Protein AF-A0A819N7T0-F1 (afdb_monomer)

Radius of gyration: 18.91 Å; Cα contacts (8 Å, |Δi|>4): 190; chains: 1; bounding box: 46×34×61 Å

pLDDT: mean 84.07, std 13.93, range [33.28, 96.88]

Mean predicted aligned error: 7.88 Å

Secondary structure (DSSP, 8-state):
-------SHHHHHTTS-----EEEEEEEEETTTTEEEEEEEES---TTHHHHHHHHTT-PPTT-TTTGGGEEEETTEEEE--TTTS----------HHHHHHTT--SS---PPP-----EEEEEEEETTEEEEEEEE-PPPHHHHHHHHHHHTGGGGS--

Sequence (160 aa):
SYEVFDTSSNALKQGRVYTGTIQHRTLSTNDELKVALIEFKTTTCTWDFVEIYCLRQCAPLLGDNKYWNRVKLVAGVPMYINPIKHKIYPAKQQLNKHVRIALDLYGQQIICPLHLHLTDFNLPKKYRQQRAIVHFHARPFPYFYEIQNRIFLSIKRSVL

Solvent-accessible surface area (backbone atoms only — not comparable to full-atom values): 10318 Å² total; per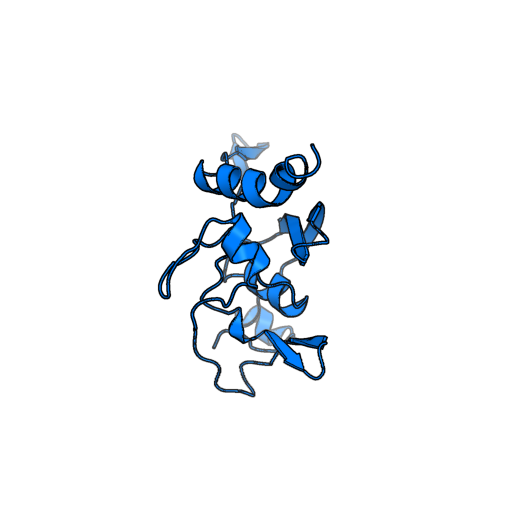-residue (Å²): 136,92,85,61,95,50,89,45,74,63,32,44,76,69,68,65,38,85,89,72,55,76,48,76,45,81,77,46,75,32,82,90,68,71,45,70,45,69,48,77,50,58,78,55,86,60,92,58,44,63,57,54,52,27,33,72,70,48,51,54,55,56,36,34,38,67,57,41,83,37,41,45,71,57,97,86,42,70,38,61,52,64,62,90,85,38,96,73,73,67,49,81,60,85,70,56,72,63,50,28,58,51,68,68,58,76,76,97,76,78,81,56,67,62,73,73,78,80,43,70,52,77,44,83,39,82,54,95,91,39,87,43,74,50,79,46,79,44,82,75,57,72,69,56,55,52,51,47,42,37,64,70,59,52,84,81,74,83,86,128

Foldseek 3Di:
DLDDPDPDPVCVVVVSDDDKDKDKDFPDDDVVQGDTDMDIDMPDPPPVVVQVVCVQVLRGFWLPQAQNVLWDQDVNDTDGHDCVVPVDGGGQDDGDPVLCVLLVPDDDDDRTHGLDDDAKDWDFDQDPNDTDIDIDGDDDDPVNVVSVCSRGVPPPPPDD

Nearest PDB structures (foldseek):
  8xvi-assembly1_R  TM=3.346E-01  e=2.862E+00  Acetivibrio thermocellus ATCC 27405
  7kdc-assembly2_D  TM=2.176E-01  e=6.495E+00  Mus musculus

Structure (mmCIF, N/CA/C/O backbone):
data_AF-A0A819N7T0-F1
#
_entry.id   AF-A0A819N7T0-F1
#
loop_
_atom_site.group_PDB
_atom_site.id
_atom_site.type_symbol
_atom_site.label_atom_id
_atom_site.label_alt_id
_atom_site.label_comp_id
_atom_site.label_asym_id
_atom_site.label_entity_id
_atom_site.label_seq_id
_atom_site.pdbx_PDB_ins_code
_atom_site.Cartn_x
_atom_site.Cartn_y
_atom_site.Cartn_z
_atom_site.occupancy
_atom_site.B_iso_or_equiv
_atom_site.auth_seq_id
_atom_site.auth_comp_id
_atom_site.auth_asym_id
_atom_site.auth_atom_id
_atom_site.pdbx_PDB_model_num
ATOM 1 N N . SER A 1 1 ? 12.513 -4.247 15.095 1.00 37.81 1 SER A N 1
ATOM 2 C CA . SER A 1 1 ? 11.836 -5.221 14.213 1.00 37.81 1 SER A CA 1
ATOM 3 C C . SER A 1 1 ? 10.467 -5.502 14.812 1.00 37.81 1 SER A C 1
ATOM 5 O O . SER A 1 1 ? 10.409 -5.819 15.987 1.00 37.81 1 SER A O 1
ATOM 7 N N . TYR A 1 2 ? 9.377 -5.298 14.064 1.00 45.81 2 TYR A N 1
ATOM 8 C CA . TYR A 1 2 ? 7.998 -5.342 14.598 1.00 45.81 2 TYR A CA 1
ATOM 9 C C . TYR A 1 2 ? 7.219 -6.614 14.231 1.00 45.81 2 TYR A C 1
ATOM 11 O O . TYR A 1 2 ? 6.013 -6.671 14.425 1.00 45.81 2 TYR A O 1
ATOM 19 N N . GLU A 1 3 ? 7.877 -7.645 13.702 1.00 52.75 3 GLU A N 1
ATOM 20 C CA . GLU A 1 3 ? 7.206 -8.910 13.397 1.00 52.75 3 GLU A CA 1
ATOM 21 C C . GLU A 1 3 ? 7.654 -9.969 14.405 1.00 52.75 3 GLU A C 1
ATOM 23 O O . GLU A 1 3 ? 8.776 -10.464 14.347 1.00 52.75 3 GLU A O 1
ATOM 28 N N . VAL A 1 4 ? 6.778 -10.279 15.361 1.00 52.47 4 VAL A N 1
ATOM 29 C CA . VAL A 1 4 ? 6.896 -11.426 16.269 1.00 52.47 4 VAL A CA 1
ATOM 30 C C . VAL A 1 4 ? 5.787 -12.401 15.880 1.00 52.47 4 VAL A C 1
ATOM 32 O O . VAL A 1 4 ? 4.609 -12.068 15.964 1.00 52.47 4 VAL A O 1
ATOM 35 N N . PHE A 1 5 ? 6.159 -13.595 15.416 1.00 58.62 5 PHE A N 1
ATOM 36 C CA . PHE A 1 5 ? 5.226 -14.665 15.041 1.00 58.62 5 PHE A CA 1
ATOM 37 C C . PHE A 1 5 ? 4.940 -15.578 16.240 1.00 58.62 5 PHE A C 1
ATOM 39 O O . PHE A 1 5 ? 5.169 -16.781 16.184 1.00 58.62 5 PHE A O 1
ATOM 46 N N . ASP A 1 6 ? 4.471 -14.996 17.340 1.00 62.47 6 ASP A N 1
ATOM 47 C CA . ASP A 1 6 ? 3.929 -15.756 18.465 1.00 62.47 6 ASP A CA 1
ATOM 48 C C . ASP A 1 6 ? 2.445 -15.414 18.597 1.00 62.47 6 ASP A C 1
ATOM 50 O O . ASP A 1 6 ? 2.074 -14.410 19.193 1.00 62.47 6 ASP A O 1
ATOM 54 N N . THR A 1 7 ? 1.579 -16.227 17.995 1.00 64.25 7 THR A N 1
ATOM 55 C CA . THR A 1 7 ? 0.121 -16.059 18.079 1.00 64.25 7 THR A CA 1
ATOM 56 C C . THR A 1 7 ? -0.465 -16.645 19.366 1.00 64.25 7 THR A C 1
ATOM 58 O O . THR A 1 7 ? -1.676 -16.848 19.444 1.00 64.25 7 THR A O 1
ATOM 61 N N . SER A 1 8 ? 0.358 -16.970 20.371 1.00 75.19 8 SER A N 1
ATOM 62 C CA . SER A 1 8 ? -0.139 -17.495 21.638 1.00 75.19 8 SER A CA 1
ATOM 63 C C . SER A 1 8 ? -1.022 -16.477 22.360 1.00 75.19 8 SER A C 1
ATOM 65 O O . SER A 1 8 ? -0.814 -15.260 22.312 1.00 75.19 8 SER A O 1
ATOM 67 N N . SER A 1 9 ? -1.990 -16.983 23.126 1.00 77.12 9 SER A N 1
ATOM 68 C CA . SER A 1 9 ? -2.826 -16.156 24.004 1.00 77.12 9 SER A CA 1
ATOM 69 C C . SER A 1 9 ? -1.991 -15.316 24.977 1.00 77.12 9 SER A C 1
ATOM 71 O O . SER A 1 9 ? -2.417 -14.237 25.383 1.00 77.12 9 SER A O 1
ATOM 73 N N . ASN A 1 10 ? -0.791 -15.785 25.335 1.00 80.12 10 ASN A N 1
ATOM 74 C CA . ASN A 1 10 ? 0.139 -15.051 26.188 1.00 80.12 10 ASN A CA 1
ATOM 75 C C . ASN A 1 10 ? 0.763 -13.852 25.465 1.00 80.12 10 ASN A C 1
ATOM 77 O O . ASN A 1 10 ? 0.811 -12.770 26.047 1.00 80.12 10 ASN A O 1
ATOM 81 N N . ALA A 1 11 ? 1.172 -13.993 24.204 1.00 77.31 11 ALA A N 1
ATOM 82 C CA . ALA A 1 11 ? 1.705 -12.882 23.417 1.00 77.31 11 ALA A CA 1
ATOM 83 C C . ALA A 1 11 ? 0.655 -11.794 23.136 1.00 77.31 11 ALA A C 1
ATOM 85 O O . ALA A 1 11 ? 0.980 -10.605 23.185 1.00 77.31 11 ALA A O 1
ATOM 86 N N . LEU A 1 12 ? -0.609 -12.186 22.928 1.00 75.25 12 LEU A N 1
ATOM 87 C CA . LEU A 1 12 ? -1.740 -11.255 22.828 1.00 75.25 12 LEU A CA 1
ATOM 88 C C . LEU A 1 12 ? -1.953 -10.486 24.140 1.00 75.25 12 LEU A C 1
ATOM 90 O O . LEU A 1 12 ? -2.010 -9.258 24.136 1.00 75.25 12 LEU A O 1
ATOM 94 N N . LYS A 1 13 ? -2.009 -11.191 25.281 1.00 78.38 13 LYS A N 1
ATOM 95 C CA . LYS A 1 13 ? -2.173 -10.570 26.612 1.00 78.38 13 LYS A CA 1
ATOM 96 C C . LYS A 1 13 ? -1.031 -9.619 26.968 1.00 78.38 13 LYS A C 1
ATOM 98 O O . LYS A 1 13 ? -1.252 -8.624 27.646 1.00 78.38 13 LYS A O 1
ATOM 103 N N . GLN A 1 14 ? 0.180 -9.922 26.510 1.00 83.12 14 GLN A N 1
ATOM 104 C CA . GLN A 1 14 ? 1.373 -9.107 26.738 1.00 83.12 14 GLN A CA 1
ATOM 105 C C . GLN A 1 14 ? 1.520 -7.950 25.733 1.00 83.12 14 GLN A C 1
ATOM 107 O O . GLN A 1 14 ? 2.532 -7.254 25.771 1.00 83.12 14 GLN A O 1
ATOM 112 N N . GLY A 1 15 ? 0.559 -7.750 24.820 1.00 72.31 15 GLY A N 1
ATOM 113 C CA . GLY A 1 15 ? 0.595 -6.672 23.825 1.00 72.31 15 GLY A CA 1
ATOM 114 C C . GLY A 1 15 ? 1.710 -6.817 22.784 1.00 72.31 15 GLY A C 1
ATOM 115 O O . GLY A 1 15 ? 2.084 -5.837 22.142 1.00 72.31 15 GLY A O 1
ATOM 116 N N . ARG A 1 16 ? 2.264 -8.028 22.625 1.00 76.12 16 ARG A N 1
ATOM 117 C CA . ARG A 1 16 ? 3.331 -8.333 21.655 1.00 76.12 16 ARG A CA 1
ATOM 118 C C . ARG A 1 16 ? 2.784 -8.629 20.264 1.00 76.12 16 ARG A C 1
ATOM 120 O O . ARG A 1 16 ? 3.511 -8.485 19.285 1.00 76.12 16 ARG A O 1
ATOM 127 N N . VAL A 1 17 ? 1.518 -9.038 20.185 1.00 72.88 17 VAL A N 1
ATOM 128 C CA . VAL A 1 17 ? 0.803 -9.296 18.935 1.00 72.88 17 VAL A CA 1
ATOM 129 C C . VAL A 1 17 ? -0.520 -8.549 18.943 1.00 72.88 17 VAL A C 1
ATOM 131 O O . VAL A 1 17 ? -1.262 -8.583 19.922 1.00 72.88 17 VAL A O 1
ATOM 134 N N . TYR A 1 18 ? -0.808 -7.891 17.824 1.00 75.88 18 TYR A N 1
ATOM 135 C CA . TYR A 1 18 ? -2.078 -7.230 17.562 1.00 75.88 18 TYR A CA 1
ATOM 136 C C . TYR A 1 18 ? -2.780 -7.958 16.425 1.00 75.88 18 TYR A C 1
ATOM 138 O O . TYR A 1 18 ? -2.169 -8.268 15.401 1.00 75.88 18 TYR A O 1
ATOM 146 N N . THR A 1 19 ? -4.066 -8.232 16.606 1.00 79.00 19 THR A N 1
ATOM 147 C CA . THR A 1 19 ? -4.910 -8.820 15.571 1.00 79.00 19 THR A CA 1
ATOM 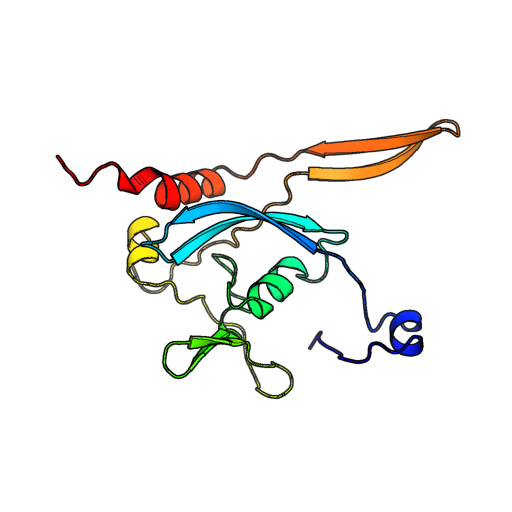148 C C . THR A 1 19 ? -5.706 -7.721 14.883 1.00 79.00 19 THR A C 1
ATOM 150 O O . THR A 1 19 ? -6.245 -6.812 15.512 1.00 79.00 19 THR A O 1
ATOM 153 N N . GLY A 1 20 ? -5.757 -7.797 13.560 1.00 84.44 20 GLY A N 1
ATOM 154 C CA . GLY A 1 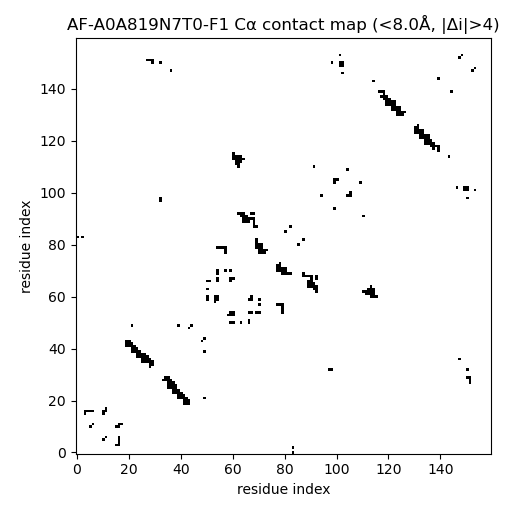20 ? -6.544 -6.910 12.723 1.00 84.44 20 GLY A CA 1
ATOM 155 C C . GLY A 1 20 ? -7.170 -7.715 11.600 1.00 84.44 20 GLY A C 1
ATOM 156 O O . GLY A 1 20 ? -6.620 -8.731 11.174 1.00 84.44 20 GLY A O 1
ATOM 157 N N . THR A 1 21 ? -8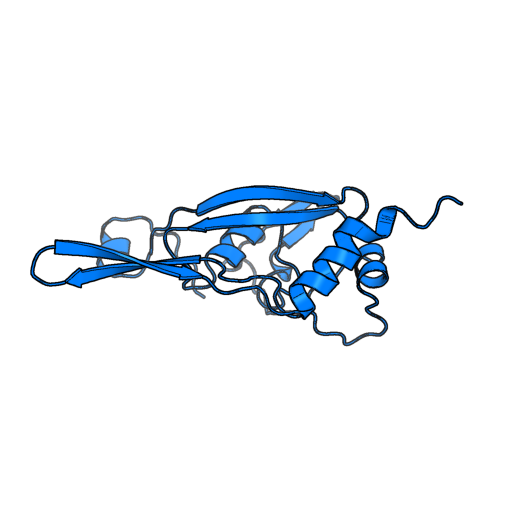.326 -7.268 11.127 1.00 90.75 21 THR A N 1
ATOM 158 C CA . THR A 1 21 ? -8.933 -7.803 9.908 1.00 90.75 21 THR A CA 1
ATOM 159 C C . THR A 1 21 ? -8.838 -6.751 8.824 1.00 90.75 21 THR A C 1
ATOM 161 O O . THR A 1 21 ? -9.007 -5.562 9.096 1.00 90.75 21 THR A O 1
ATOM 164 N N . ILE A 1 22 ? -8.545 -7.196 7.607 1.00 94.62 22 ILE A N 1
ATOM 165 C CA . ILE A 1 22 ? -8.504 -6.352 6.423 1.00 94.62 22 ILE A CA 1
ATOM 166 C C . ILE A 1 22 ? -9.301 -7.029 5.318 1.00 94.62 22 ILE A C 1
ATOM 168 O O . ILE A 1 22 ? -9.101 -8.198 4.995 1.00 94.62 22 ILE A O 1
ATOM 172 N N . GLN A 1 23 ? -10.242 -6.280 4.772 1.00 96.00 23 GLN A N 1
ATOM 173 C CA . GLN A 1 23 ? -10.968 -6.594 3.556 1.00 96.00 23 GLN A CA 1
ATOM 174 C C . GLN A 1 23 ? -10.507 -5.604 2.496 1.00 96.00 23 GLN A C 1
ATOM 176 O O . GLN A 1 23 ? -10.188 -4.456 2.812 1.00 96.00 23 GLN A O 1
ATOM 181 N N . HIS A 1 24 ? -10.460 -6.039 1.245 1.00 96.25 24 HIS A N 1
ATOM 182 C CA . HIS A 1 24 ? -10.080 -5.166 0.149 1.00 96.25 24 HIS A CA 1
ATOM 183 C C . HIS A 1 24 ? -10.967 -5.402 -1.065 1.00 96.25 24 HIS A C 1
ATOM 185 O O . HIS A 1 24 ? -11.477 -6.505 -1.270 1.00 96.25 24 HIS A O 1
ATOM 191 N N . ARG A 1 25 ? -11.150 -4.348 -1.855 1.00 96.88 25 ARG A N 1
ATOM 192 C CA . ARG A 1 25 ? -11.901 -4.363 -3.105 1.00 96.88 25 ARG A CA 1
ATOM 193 C C . ARG A 1 25 ? -11.104 -3.628 -4.169 1.00 96.88 25 ARG A C 1
ATOM 195 O O . ARG A 1 25 ? -10.718 -2.478 -3.974 1.00 96.88 25 ARG A O 1
ATOM 202 N N . THR A 1 26 ? -10.881 -4.279 -5.303 1.00 96.31 26 THR A N 1
ATOM 203 C CA . THR A 1 26 ? -10.274 -3.635 -6.469 1.00 96.31 26 THR A CA 1
ATOM 204 C C . THR A 1 26 ? -11.286 -2.691 -7.108 1.00 96.31 26 THR A C 1
ATOM 206 O O . THR A 1 26 ? -12.357 -3.125 -7.522 1.00 96.31 26 THR A O 1
ATOM 209 N N . LEU A 1 27 ? -10.955 -1.402 -7.167 1.00 94.94 27 LEU A N 1
ATOM 210 C CA . LEU A 1 27 ? -11.776 -0.371 -7.804 1.00 94.94 27 LEU A CA 1
ATOM 211 C C . LEU A 1 27 ? -11.427 -0.203 -9.286 1.00 94.94 27 LEU A C 1
ATOM 213 O O . LEU A 1 27 ? -12.302 0.080 -10.097 1.00 94.94 27 LEU A O 1
ATOM 217 N N . SER A 1 28 ? -10.146 -0.344 -9.630 1.00 94.94 28 SER A N 1
ATOM 218 C CA . SER A 1 28 ? -9.651 -0.242 -11.003 1.00 94.94 28 SER A CA 1
ATOM 219 C C . SER A 1 28 ? -8.326 -0.986 -11.156 1.00 94.94 28 SER A C 1
ATOM 221 O O . SER A 1 28 ? -7.564 -1.100 -10.193 1.00 94.94 28 SER A O 1
ATOM 223 N N . THR A 1 29 ? -8.034 -1.464 -12.362 1.00 94.75 29 THR A N 1
ATOM 224 C CA . THR A 1 29 ? -6.757 -2.086 -12.728 1.00 94.75 29 THR A CA 1
ATOM 225 C C . THR A 1 29 ? -6.187 -1.428 -13.976 1.00 94.75 29 THR A C 1
ATOM 227 O O . THR A 1 29 ? -6.907 -0.915 -14.829 1.00 94.75 29 THR A O 1
ATOM 230 N N . ASN A 1 30 ? -4.863 -1.430 -14.068 1.00 93.69 30 ASN A N 1
ATOM 231 C CA . ASN A 1 30 ? -4.138 -1.141 -15.290 1.00 93.69 30 ASN A CA 1
ATOM 232 C C . ASN A 1 30 ? -3.161 -2.298 -15.522 1.00 93.69 30 ASN A C 1
ATOM 234 O O . ASN A 1 30 ? -2.101 -2.380 -14.892 1.00 93.69 30 ASN A O 1
ATOM 238 N N . ASP A 1 31 ? -3.550 -3.202 -16.419 1.00 91.62 31 ASP A N 1
ATOM 239 C CA . ASP A 1 31 ? -2.810 -4.432 -16.695 1.00 91.62 31 ASP A CA 1
ATOM 240 C C . ASP A 1 31 ? -1.514 -4.192 -17.473 1.00 91.62 31 ASP A C 1
ATOM 242 O O . ASP A 1 31 ? -0.598 -5.013 -17.381 1.00 91.62 31 ASP A O 1
ATOM 246 N N . GLU A 1 32 ? -1.407 -3.078 -18.202 1.00 90.31 32 GLU A N 1
ATOM 247 C CA . GLU A 1 32 ? -0.182 -2.673 -18.901 1.00 90.31 32 GLU A CA 1
ATOM 248 C C . GLU A 1 32 ? 0.891 -2.243 -17.898 1.00 90.31 32 GLU A C 1
ATOM 250 O O . GLU A 1 32 ? 2.041 -2.677 -17.963 1.00 90.31 32 GLU A O 1
ATOM 255 N N . LEU A 1 33 ? 0.498 -1.426 -16.917 1.00 91.31 33 LEU A N 1
ATOM 256 C CA . LEU A 1 33 ? 1.390 -0.922 -15.875 1.00 91.31 33 LEU A CA 1
ATOM 257 C C . LEU A 1 33 ? 1.564 -1.893 -14.699 1.00 91.31 33 LEU A C 1
ATOM 259 O O . LEU A 1 33 ? 2.483 -1.698 -13.901 1.00 91.31 33 LEU A O 1
ATOM 263 N N . LYS A 1 34 ? 0.726 -2.937 -14.612 1.00 91.69 34 LYS A N 1
ATOM 264 C CA . LYS A 1 34 ? 0.646 -3.899 -13.496 1.00 91.69 34 LYS A CA 1
ATOM 265 C C . LYS A 1 34 ? 0.364 -3.217 -12.155 1.00 91.69 34 LYS A C 1
ATOM 267 O O . LYS A 1 34 ? 1.021 -3.490 -11.154 1.00 91.69 34 LYS A O 1
ATOM 272 N N . VAL A 1 35 ? -0.620 -2.322 -12.144 1.00 94.00 35 VAL A N 1
ATOM 273 C CA . VAL A 1 35 ? -1.037 -1.571 -10.949 1.00 94.00 35 VAL A CA 1
ATOM 274 C C . VAL A 1 35 ? -2.549 -1.625 -10.765 1.00 94.00 35 VAL A C 1
ATOM 276 O O . VAL A 1 35 ? -3.301 -1.808 -11.722 1.00 94.00 35 VAL A O 1
ATOM 279 N N . ALA A 1 36 ? -3.001 -1.448 -9.527 1.00 95.62 36 ALA A N 1
ATOM 280 C CA . ALA A 1 36 ? -4.413 -1.464 -9.175 1.00 95.62 36 ALA A CA 1
ATOM 281 C C . ALA A 1 36 ? -4.736 -0.370 -8.155 1.00 95.62 36 ALA A C 1
ATOM 283 O O . ALA A 1 36 ? -3.915 -0.039 -7.298 1.00 95.62 36 ALA A O 1
ATOM 284 N N . LEU A 1 37 ? -5.945 0.178 -8.252 1.00 95.81 37 LEU A N 1
ATOM 285 C CA . LEU A 1 37 ? -6.534 1.044 -7.242 1.00 95.81 37 LEU A CA 1
ATOM 286 C C . LEU A 1 37 ? -7.388 0.176 -6.326 1.00 95.81 37 LEU A C 1
ATOM 288 O O . LEU A 1 37 ? -8.354 -0.441 -6.779 1.00 95.81 37 LEU A O 1
ATOM 292 N N . ILE A 1 38 ? -7.030 0.133 -5.047 1.00 96.69 38 ILE A N 1
ATOM 293 C CA . ILE A 1 38 ? -7.653 -0.747 -4.062 1.00 96.69 38 ILE A CA 1
ATOM 294 C C . ILE A 1 38 ? -8.296 0.088 -2.958 1.00 96.69 38 ILE A C 1
ATOM 296 O O . ILE A 1 38 ? -7.680 0.999 -2.410 1.00 96.69 38 ILE A O 1
ATOM 300 N N . GLU A 1 39 ? -9.526 -0.261 -2.610 1.00 96.75 39 GLU A N 1
ATOM 301 C CA . GLU A 1 39 ? -10.187 0.194 -1.395 1.00 96.75 39 GLU A CA 1
ATOM 302 C C . GLU A 1 39 ? -9.940 -0.823 -0.282 1.00 96.75 39 GLU A C 1
ATOM 304 O O . GLU A 1 39 ? -10.160 -2.021 -0.473 1.00 96.75 39 GLU A O 1
ATOM 309 N N . PHE A 1 40 ? -9.517 -0.347 0.889 1.00 96.75 40 PHE A N 1
ATOM 310 C CA . PHE A 1 40 ? -9.321 -1.179 2.071 1.00 96.75 40 PHE A CA 1
ATOM 311 C C . PHE A 1 40 ? -10.355 -0.848 3.139 1.00 96.75 40 PHE A C 1
ATOM 313 O O . PHE A 1 40 ? -10.593 0.314 3.459 1.00 96.75 40 PHE A O 1
ATOM 320 N N . LYS A 1 41 ? -10.903 -1.890 3.762 1.00 96.06 41 LYS A N 1
ATOM 321 C CA . LYS A 1 41 ? -11.683 -1.796 4.992 1.00 96.06 41 LYS A CA 1
ATOM 322 C C . LYS A 1 41 ? -10.967 -2.591 6.068 1.00 96.06 41 LYS A C 1
ATOM 324 O O . LYS A 1 41 ? -10.835 -3.807 5.966 1.00 96.06 41 LYS A O 1
ATOM 329 N N . THR A 1 42 ? -10.488 -1.900 7.093 1.00 94.12 42 THR A N 1
ATOM 330 C CA . THR A 1 42 ? -9.670 -2.497 8.151 1.00 94.12 42 THR A CA 1
ATOM 331 C C . THR A 1 42 ? -10.204 -2.139 9.531 1.00 94.12 42 THR A C 1
ATOM 333 O O . THR A 1 42 ? -10.796 -1.079 9.724 1.00 94.12 42 THR A O 1
ATOM 336 N N . THR A 1 43 ? -9.989 -3.022 10.506 1.00 90.69 43 THR A N 1
ATOM 337 C CA . THR A 1 43 ? -10.262 -2.730 11.924 1.00 90.69 43 THR A CA 1
ATOM 338 C C . THR A 1 43 ? -9.183 -1.865 12.569 1.00 90.69 43 THR A C 1
ATOM 340 O O . THR A 1 43 ? -9.399 -1.340 13.656 1.00 90.69 43 THR A O 1
ATOM 343 N N . THR A 1 44 ? -8.017 -1.729 11.930 1.00 86.94 44 THR A N 1
ATOM 344 C CA . THR A 1 44 ? -6.915 -0.886 12.405 1.00 86.94 44 THR A CA 1
ATOM 345 C C . THR A 1 44 ? -6.126 -0.276 11.250 1.00 86.94 44 THR A C 1
ATOM 347 O O . THR A 1 44 ? -5.865 -0.931 10.242 1.00 86.94 44 THR A O 1
ATOM 350 N N . CYS A 1 45 ? -5.715 0.976 11.413 1.00 84.25 45 CYS A N 1
ATOM 351 C CA . CYS A 1 45 ? -4.813 1.686 10.506 1.00 84.25 45 CYS A CA 1
ATOM 352 C C . CYS A 1 45 ? -3.464 2.019 11.170 1.00 84.25 45 CYS A C 1
ATOM 354 O O . CYS A 1 45 ? -2.732 2.875 10.686 1.00 84.25 45 CYS A O 1
ATOM 356 N N . THR A 1 46 ? -3.149 1.396 12.309 1.00 86.38 46 THR A N 1
ATOM 357 C CA . THR A 1 46 ? -1.888 1.607 13.034 1.00 86.38 46 THR A CA 1
ATOM 358 C C . THR A 1 46 ? -0.817 0.604 12.604 1.00 86.38 46 THR A C 1
ATOM 360 O O . THR A 1 46 ? -1.120 -0.407 11.973 1.00 86.38 46 THR A O 1
ATOM 363 N N . TRP A 1 47 ? 0.443 0.874 12.965 1.00 86.44 47 TRP A N 1
ATOM 364 C CA . TRP A 1 47 ? 1.579 -0.045 12.772 1.00 86.44 47 TRP A CA 1
ATOM 365 C C . TRP A 1 47 ? 1.845 -0.459 11.318 1.00 86.44 47 TRP A C 1
ATOM 367 O O . TRP A 1 47 ? 2.342 -1.557 11.076 1.00 86.44 47 TRP A O 1
ATOM 377 N N . ASP A 1 48 ? 1.517 0.410 10.359 1.00 92.12 48 ASP A N 1
ATOM 378 C CA . ASP A 1 48 ? 1.671 0.163 8.921 1.00 92.12 48 ASP A CA 1
ATOM 379 C C . ASP A 1 48 ? 0.974 -1.139 8.467 1.00 92.12 48 ASP A C 1
ATOM 381 O O . ASP A 1 48 ? 1.481 -1.912 7.649 1.00 92.12 48 ASP A O 1
ATOM 385 N N . PHE A 1 49 ? -0.179 -1.444 9.076 1.00 91.94 49 PHE A N 1
ATOM 386 C CA . PHE A 1 49 ? -0.885 -2.710 8.881 1.00 91.94 49 PHE A CA 1
ATOM 387 C C . PHE A 1 49 ? -1.275 -2.954 7.416 1.00 91.94 49 PHE A C 1
ATOM 389 O O . PHE A 1 49 ? -1.170 -4.081 6.928 1.00 91.94 49 PHE A O 1
ATOM 396 N N . VAL A 1 50 ? -1.688 -1.902 6.700 1.00 95.00 50 VAL A N 1
ATOM 397 C CA . VAL A 1 50 ? -2.086 -1.993 5.287 1.00 95.00 50 VAL A CA 1
ATOM 398 C C . VAL A 1 50 ? -0.861 -2.214 4.401 1.00 95.00 50 VAL A C 1
ATOM 400 O O . VAL A 1 50 ? -0.887 -3.086 3.534 1.00 95.00 50 VAL A O 1
ATOM 403 N N . GLU A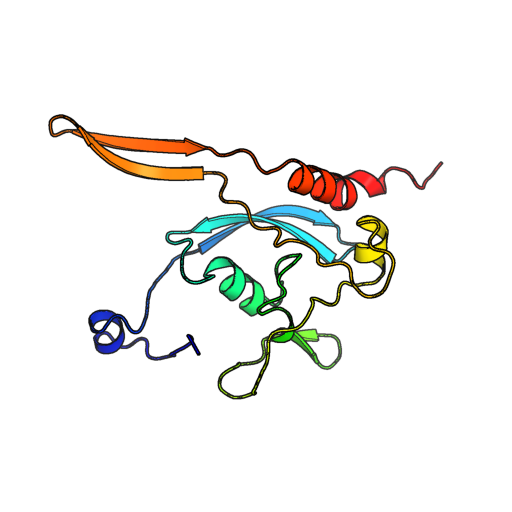 1 51 ? 0.229 -1.493 4.650 1.00 94.75 51 GLU A N 1
ATOM 404 C CA . GLU A 1 51 ? 1.513 -1.646 3.970 1.00 94.75 51 GLU A CA 1
ATOM 405 C C . GLU A 1 51 ? 2.018 -3.087 4.106 1.00 94.75 51 GLU A C 1
ATOM 407 O O . GLU A 1 51 ? 2.301 -3.752 3.108 1.00 94.75 51 GLU A O 1
ATOM 412 N N . ILE A 1 52 ? 2.065 -3.611 5.337 1.00 92.12 52 ILE A N 1
ATOM 413 C CA . ILE A 1 52 ? 2.527 -4.976 5.623 1.00 92.12 52 ILE A CA 1
ATOM 414 C C . ILE A 1 52 ? 1.631 -6.016 4.952 1.00 92.12 52 ILE A C 1
ATOM 416 O O . ILE A 1 52 ? 2.138 -6.988 4.383 1.00 92.12 52 ILE A O 1
ATOM 420 N N . TYR A 1 53 ? 0.312 -5.817 4.985 1.00 93.62 53 TYR A N 1
ATOM 421 C CA . TYR A 1 53 ? -0.624 -6.683 4.278 1.00 93.62 53 TYR A CA 1
ATOM 422 C C . TYR A 1 53 ? -0.325 -6.720 2.773 1.00 93.62 53 TYR A C 1
ATOM 424 O O . TYR A 1 53 ? -0.154 -7.801 2.210 1.00 93.62 53 TYR A O 1
ATOM 432 N N . CYS A 1 54 ? -0.180 -5.556 2.140 1.00 95.44 54 CYS A N 1
ATOM 433 C CA . CYS A 1 54 ? 0.100 -5.428 0.711 1.00 95.44 54 CYS A CA 1
ATOM 434 C C . CYS A 1 54 ? 1.423 -6.102 0.309 1.00 95.44 54 CYS A C 1
ATOM 436 O O . CYS A 1 54 ? 1.488 -6.816 -0.692 1.00 95.44 54 CYS A O 1
ATOM 438 N N . LEU A 1 55 ? 2.471 -5.968 1.127 1.00 93.62 55 LEU A N 1
ATOM 439 C CA . LEU A 1 55 ? 3.752 -6.647 0.894 1.00 93.62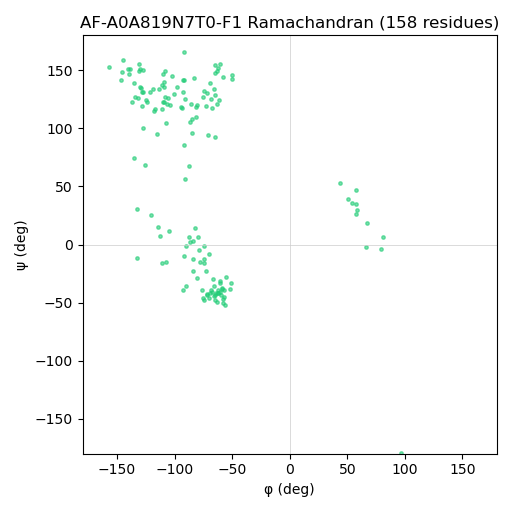 55 LEU A CA 1
ATOM 440 C C . LEU A 1 55 ? 3.640 -8.166 0.930 1.00 93.62 55 LEU A C 1
ATOM 442 O O . LEU A 1 55 ? 4.293 -8.841 0.137 1.00 93.62 55 LEU A O 1
ATOM 446 N N . ARG A 1 56 ? 2.838 -8.715 1.849 1.00 91.31 56 ARG A N 1
ATOM 447 C CA . ARG A 1 56 ? 2.614 -10.166 1.938 1.00 91.31 56 ARG A CA 1
ATOM 448 C C . ARG A 1 56 ? 1.867 -10.699 0.722 1.00 91.31 56 ARG A C 1
ATOM 450 O O . ARG A 1 56 ? 2.120 -11.825 0.315 1.00 91.31 56 ARG A O 1
ATOM 457 N N . GLN A 1 57 ? 1.023 -9.869 0.110 1.00 93.75 57 GLN A N 1
ATOM 458 C CA . GLN A 1 57 ? 0.398 -10.146 -1.187 1.00 93.75 57 GLN A CA 1
ATOM 459 C C . GLN A 1 57 ? 1.331 -9.871 -2.378 1.00 93.75 57 GLN A C 1
ATOM 461 O O . GLN A 1 57 ? 0.900 -9.943 -3.524 1.00 93.75 57 GLN A O 1
ATOM 466 N N . CYS A 1 58 ? 2.606 -9.544 -2.132 1.00 94.38 58 CYS A N 1
ATOM 467 C CA . CYS A 1 58 ? 3.588 -9.188 -3.157 1.00 94.38 58 CYS A CA 1
ATOM 468 C C . CYS A 1 58 ? 3.168 -7.997 -4.041 1.00 94.38 58 CYS A C 1
ATOM 470 O O . CYS A 1 58 ? 3.636 -7.861 -5.170 1.00 94.38 58 CYS A O 1
ATOM 472 N N . ALA A 1 59 ? 2.326 -7.112 -3.505 1.00 94.62 59 ALA A N 1
ATOM 473 C CA . ALA A 1 59 ? 1.776 -5.945 -4.184 1.00 94.62 59 ALA A CA 1
ATOM 474 C C . ALA A 1 59 ? 2.062 -4.676 -3.359 1.00 94.62 59 ALA A C 1
ATOM 476 O O . ALA A 1 59 ? 1.142 -4.117 -2.765 1.00 94.62 59 ALA A O 1
ATOM 477 N N . PRO A 1 60 ? 3.333 -4.237 -3.241 1.00 95.00 60 PRO A N 1
ATOM 478 C CA . PRO A 1 60 ? 3.693 -3.077 -2.426 1.00 95.00 60 PRO A CA 1
ATOM 479 C C . PRO A 1 60 ? 2.953 -1.816 -2.883 1.00 95.00 60 PRO A C 1
ATOM 481 O O . PRO A 1 60 ? 2.769 -1.591 -4.080 1.00 95.00 60 PRO A O 1
ATOM 484 N N . LEU A 1 61 ? 2.583 -0.963 -1.926 1.00 95.75 61 LEU A N 1
ATOM 485 C CA . LEU A 1 61 ? 1.936 0.314 -2.220 1.00 95.75 61 LEU A CA 1
ATOM 486 C C . LEU A 1 61 ? 2.880 1.244 -2.993 1.00 95.75 61 LEU A C 1
ATOM 488 O O . LEU A 1 61 ? 4.101 1.232 -2.805 1.00 95.75 61 LEU A O 1
ATOM 492 N N . LEU A 1 62 ? 2.312 2.078 -3.863 1.00 94.12 62 LEU A N 1
ATOM 493 C CA . LEU A 1 62 ? 3.064 3.102 -4.581 1.00 94.12 62 LEU A CA 1
ATOM 494 C C . LEU A 1 62 ? 3.610 4.140 -3.584 1.00 94.12 62 LEU A C 1
ATOM 496 O O . LEU A 1 62 ? 2.872 4.659 -2.751 1.00 94.12 62 LEU A O 1
ATOM 500 N N . GLY A 1 63 ? 4.906 4.428 -3.658 1.00 92.19 63 GLY A N 1
ATOM 501 C CA . GLY A 1 63 ? 5.620 5.311 -2.736 1.00 92.19 63 GLY A CA 1
ATOM 502 C C . GLY A 1 63 ? 6.047 4.673 -1.410 1.00 92.19 63 GLY A C 1
ATOM 503 O O . GLY A 1 63 ? 6.569 5.377 -0.543 1.00 92.19 63 GLY A O 1
ATOM 504 N N . ASP A 1 64 ? 5.879 3.358 -1.228 1.00 93.38 64 ASP A N 1
ATOM 505 C CA . ASP A 1 64 ? 6.400 2.660 -0.049 1.00 93.38 64 ASP A CA 1
ATOM 506 C C . ASP A 1 64 ? 7.934 2.558 -0.105 1.00 93.38 64 ASP A C 1
ATOM 508 O O . ASP A 1 64 ? 8.511 1.633 -0.668 1.00 93.38 64 ASP A O 1
ATOM 512 N N . ASN A 1 65 ? 8.620 3.513 0.517 1.00 91.19 65 ASN A N 1
ATOM 513 C CA . ASN A 1 65 ? 10.082 3.511 0.636 1.00 91.19 65 ASN A CA 1
ATOM 514 C C . ASN A 1 65 ? 10.584 2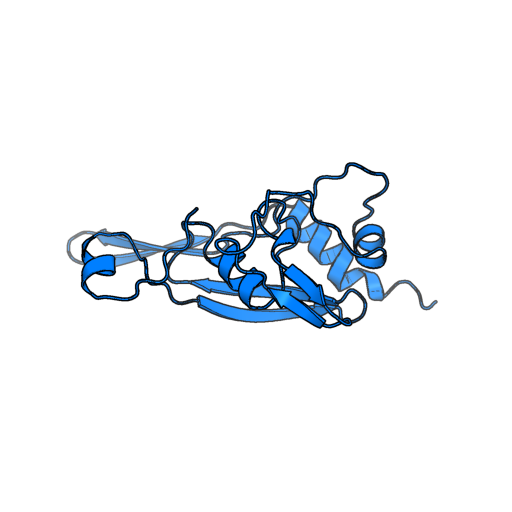.788 1.901 1.00 91.19 65 ASN A C 1
ATOM 516 O O . ASN A 1 65 ? 11.790 2.701 2.143 1.00 91.19 65 ASN A O 1
ATOM 520 N N . LYS A 1 66 ? 9.674 2.287 2.743 1.00 91.00 66 LYS A N 1
ATOM 521 C CA . LYS A 1 66 ? 10.023 1.661 4.022 1.00 91.00 66 LYS A CA 1
ATOM 522 C C . LYS A 1 66 ? 10.187 0.159 3.874 1.00 91.00 66 LYS A C 1
ATOM 524 O O . LYS A 1 66 ? 11.097 -0.415 4.477 1.00 91.00 66 LYS A O 1
ATOM 529 N N . TYR A 1 67 ? 9.332 -0.467 3.072 1.00 92.12 67 TYR A N 1
ATOM 530 C CA . TYR A 1 67 ? 9.220 -1.913 3.060 1.00 92.12 67 TYR A CA 1
ATOM 531 C C . TYR A 1 67 ? 9.210 -2.573 1.682 1.00 92.12 67 TYR A C 1
ATOM 533 O O . TYR A 1 67 ? 9.378 -3.793 1.632 1.00 92.12 67 TYR A O 1
ATOM 541 N N . TRP A 1 68 ? 9.071 -1.829 0.576 1.00 90.56 68 TRP A N 1
ATOM 542 C CA . TRP A 1 68 ? 8.961 -2.420 -0.771 1.00 90.56 68 TRP A CA 1
ATOM 543 C C . TRP A 1 68 ? 10.065 -3.434 -1.095 1.00 90.56 68 TRP A C 1
ATOM 545 O O . TRP A 1 68 ? 9.837 -4.411 -1.802 1.00 90.56 68 TRP A O 1
ATOM 555 N N . ASN A 1 69 ? 11.276 -3.224 -0.573 1.00 90.50 69 ASN A N 1
ATOM 556 C CA . ASN A 1 69 ? 12.432 -4.062 -0.861 1.00 90.50 69 ASN A CA 1
ATOM 557 C C . ASN A 1 69 ? 12.390 -5.427 -0.159 1.00 90.50 69 ASN A C 1
ATOM 559 O O . ASN A 1 69 ? 13.295 -6.239 -0.360 1.00 90.50 69 ASN A O 1
ATOM 563 N N . ARG A 1 70 ? 11.346 -5.677 0.635 1.00 92.69 70 ARG A N 1
ATOM 564 C CA . ARG A 1 70 ? 10.959 -7.000 1.128 1.00 92.69 70 ARG A CA 1
ATOM 565 C C . ARG A 1 70 ? 10.220 -7.816 0.077 1.00 92.69 70 ARG A C 1
ATOM 567 O O . ARG A 1 70 ? 9.947 -8.976 0.336 1.00 92.69 70 ARG A O 1
ATOM 574 N N . VAL A 1 71 ? 9.919 -7.258 -1.093 1.00 92.56 71 VAL A N 1
ATOM 575 C CA . VAL A 1 71 ? 9.447 -8.012 -2.255 1.00 92.56 71 VAL A CA 1
ATOM 576 C C . VAL A 1 71 ? 10.569 -8.050 -3.291 1.00 92.56 71 VAL A C 1
ATOM 578 O O . VAL A 1 71 ? 11.136 -7.015 -3.648 1.00 92.56 71 VAL A O 1
ATOM 581 N N . LYS A 1 72 ? 10.926 -9.248 -3.759 1.00 89.88 72 LYS A N 1
ATOM 582 C CA . LYS A 1 72 ? 11.941 -9.459 -4.801 1.00 89.88 72 LYS A CA 1
ATOM 583 C C . LYS A 1 72 ? 11.414 -10.391 -5.876 1.00 89.88 72 LYS A C 1
ATOM 585 O O . LYS A 1 72 ? 10.628 -11.283 -5.588 1.00 89.88 72 LYS A O 1
ATOM 590 N N . LEU A 1 73 ? 11.885 -10.200 -7.103 1.00 90.56 73 LEU A N 1
ATOM 591 C CA . LEU A 1 73 ? 11.641 -11.145 -8.184 1.00 90.56 73 LEU A CA 1
ATOM 592 C C . LEU A 1 73 ? 12.629 -12.308 -8.061 1.00 90.56 73 LEU A C 1
ATOM 594 O O . LEU A 1 73 ? 13.840 -12.100 -8.122 1.00 90.56 73 LEU A O 1
ATOM 598 N N . VAL A 1 74 ? 12.107 -13.521 -7.905 1.00 90.44 74 VAL A N 1
ATOM 599 C CA . VAL A 1 74 ? 12.867 -14.773 -7.934 1.00 90.44 74 VAL A CA 1
ATOM 600 C C . VAL A 1 74 ? 12.340 -15.574 -9.116 1.00 90.44 74 VAL A C 1
ATOM 602 O O . VAL A 1 74 ? 11.156 -15.889 -9.164 1.00 90.44 74 VAL A O 1
ATOM 605 N N . ALA A 1 75 ? 13.193 -15.832 -10.112 1.00 92.12 75 ALA A N 1
ATOM 606 C CA . ALA A 1 75 ? 12.791 -16.476 -11.370 1.00 92.12 75 ALA A CA 1
ATOM 607 C C . ALA A 1 75 ? 11.559 -15.817 -12.040 1.00 92.12 75 ALA A C 1
ATOM 609 O O . ALA A 1 75 ? 10.675 -16.491 -12.555 1.00 92.12 75 ALA A O 1
ATOM 610 N N . GLY A 1 76 ? 11.480 -14.481 -11.997 1.00 89.06 76 GLY A N 1
ATOM 611 C CA . GLY A 1 76 ? 10.368 -13.713 -12.574 1.00 89.06 76 GLY A CA 1
ATOM 612 C C . GLY A 1 76 ? 9.093 -13.664 -11.724 1.00 89.06 76 GLY A C 1
ATOM 613 O O . GLY A 1 76 ? 8.174 -12.929 -12.072 1.00 89.06 76 GLY A O 1
ATOM 614 N N . VAL A 1 77 ? 9.042 -14.371 -10.592 1.00 90.31 77 VAL A N 1
ATOM 615 C CA . VAL A 1 77 ? 7.890 -14.384 -9.681 1.00 90.31 77 VAL A CA 1
ATOM 616 C C . VAL A 1 77 ? 8.164 -13.463 -8.489 1.00 90.31 77 VAL A C 1
ATOM 618 O O . VAL A 1 77 ? 9.230 -13.570 -7.873 1.00 90.31 77 VAL A O 1
ATOM 621 N N . PRO A 1 78 ? 7.252 -12.541 -8.135 1.00 92.12 78 PRO A N 1
ATOM 622 C CA . PRO A 1 78 ? 7.434 -11.703 -6.961 1.00 92.12 78 PRO A CA 1
ATOM 623 C C . PRO A 1 78 ? 7.252 -12.535 -5.685 1.00 92.12 78 PRO A C 1
ATOM 625 O O . PRO A 1 78 ? 6.276 -13.263 -5.530 1.00 92.12 78 PRO A O 1
ATOM 628 N N . MET A 1 79 ? 8.212 -12.425 -4.771 1.00 93.12 79 MET A N 1
ATOM 629 C CA . MET A 1 79 ? 8.241 -13.145 -3.503 1.00 93.12 79 MET A CA 1
ATOM 630 C C . MET A 1 79 ? 8.498 -12.193 -2.341 1.00 93.12 79 MET A C 1
ATOM 632 O O . MET A 1 79 ? 9.406 -11.358 -2.390 1.00 93.12 79 MET A O 1
ATOM 636 N N . TYR A 1 80 ? 7.733 -12.371 -1.267 1.00 92.12 80 TYR A N 1
ATOM 637 C CA . TYR A 1 80 ? 7.976 -11.724 0.016 1.00 92.12 80 TYR A CA 1
ATOM 638 C C . TYR A 1 80 ? 9.165 -12.378 0.739 1.00 92.12 80 TYR A C 1
ATOM 640 O O . TYR A 1 80 ? 9.232 -13.598 0.893 1.00 92.12 80 TYR A O 1
ATOM 648 N N . ILE A 1 81 ? 10.087 -11.554 1.229 1.00 89.56 81 ILE A N 1
ATOM 649 C CA . ILE A 1 81 ? 11.265 -11.956 1.993 1.00 89.56 81 ILE A CA 1
ATOM 650 C C . ILE A 1 81 ? 11.051 -11.616 3.462 1.00 89.56 81 ILE A C 1
ATOM 652 O O . ILE A 1 81 ? 10.813 -10.465 3.832 1.00 89.56 81 ILE A O 1
ATOM 656 N N . ASN A 1 82 ? 11.215 -12.628 4.314 1.00 83.00 82 ASN A N 1
ATOM 657 C CA . ASN A 1 82 ? 11.104 -12.466 5.754 1.00 83.00 82 ASN A CA 1
ATOM 658 C C . ASN A 1 82 ? 12.259 -11.588 6.299 1.00 83.00 82 ASN A C 1
ATOM 660 O O . ASN A 1 82 ? 13.424 -12.002 6.233 1.00 83.00 82 ASN A O 1
ATOM 664 N N . PRO A 1 83 ? 11.961 -10.418 6.893 1.00 78.69 83 PRO A N 1
ATOM 665 C CA . PRO A 1 83 ? 12.973 -9.469 7.358 1.00 78.69 83 PRO A CA 1
ATOM 666 C C . PRO A 1 83 ? 13.697 -9.907 8.641 1.00 78.69 83 PRO A C 1
ATOM 668 O O . PRO A 1 83 ? 14.694 -9.300 9.017 1.00 78.69 83 PRO A O 1
ATOM 671 N N . ILE A 1 84 ? 13.208 -10.931 9.347 1.00 77.06 84 ILE A N 1
ATOM 672 C CA . ILE A 1 84 ? 13.887 -11.494 10.526 1.00 77.06 84 ILE A CA 1
ATOM 673 C C . ILE A 1 84 ? 15.069 -12.351 10.074 1.00 77.06 84 ILE A C 1
ATOM 675 O O . ILE A 1 84 ? 16.137 -12.320 10.679 1.00 77.06 84 ILE A O 1
ATOM 679 N N . LYS A 1 85 ? 14.878 -13.104 8.986 1.00 76.81 85 LYS A N 1
ATOM 680 C CA . LYS A 1 85 ? 15.897 -14.004 8.432 1.00 76.81 85 LYS A CA 1
ATOM 681 C C . LYS A 1 85 ? 16.925 -13.262 7.581 1.00 76.81 85 LYS A C 1
ATOM 683 O O . LYS A 1 85 ? 18.075 -13.682 7.502 1.00 76.81 85 LYS A O 1
ATOM 688 N N . HIS A 1 86 ? 16.520 -12.155 6.966 1.00 75.75 86 HIS A N 1
ATOM 689 C CA . HIS A 1 86 ? 17.358 -11.376 6.066 1.00 75.75 86 HIS A CA 1
ATOM 690 C C . HIS A 1 86 ? 17.433 -9.932 6.565 1.00 75.75 86 HIS A C 1
ATOM 692 O O . HIS A 1 86 ? 16.405 -9.276 6.706 1.00 75.75 86 HIS A O 1
ATOM 698 N N . LYS A 1 87 ? 18.644 -9.420 6.829 1.00 79.25 87 LYS A N 1
ATOM 699 C CA . LYS A 1 87 ? 18.858 -8.009 7.198 1.00 79.25 87 LYS A CA 1
ATOM 700 C C . LYS A 1 87 ? 18.476 -7.109 6.016 1.00 79.25 87 LYS A C 1
ATOM 702 O O . LYS A 1 87 ? 19.289 -6.861 5.131 1.00 79.25 87 LYS A O 1
ATOM 707 N N . ILE A 1 88 ? 17.226 -6.653 5.995 1.00 81.31 88 ILE A N 1
ATOM 708 C CA . ILE A 1 88 ? 16.668 -5.791 4.948 1.00 81.31 88 ILE A CA 1
ATOM 709 C C . ILE A 1 88 ? 16.517 -4.372 5.503 1.00 81.31 88 ILE A C 1
ATOM 711 O O . ILE A 1 88 ? 15.798 -4.151 6.478 1.00 81.31 88 ILE A O 1
ATOM 715 N N . TYR A 1 89 ? 17.181 -3.410 4.864 1.00 84.06 89 TYR A N 1
ATOM 716 C CA . TYR A 1 89 ? 17.173 -1.992 5.240 1.00 84.06 89 TYR A CA 1
ATOM 717 C C . TYR A 1 89 ? 16.248 -1.190 4.326 1.00 84.06 89 TYR A C 1
ATOM 719 O O . TYR A 1 89 ? 16.217 -1.511 3.147 1.00 84.06 89 TYR A O 1
ATOM 727 N N . PRO A 1 90 ? 15.540 -0.148 4.792 1.00 85.56 90 PRO A N 1
ATOM 728 C CA . PRO A 1 90 ? 14.718 0.697 3.924 1.00 85.56 90 PRO A CA 1
ATOM 729 C C . PRO A 1 90 ? 15.476 1.191 2.683 1.00 85.56 90 PRO A C 1
ATOM 731 O O . PRO A 1 90 ? 16.665 1.500 2.749 1.00 85.56 90 PRO A O 1
ATOM 734 N N . ALA A 1 91 ? 14.785 1.264 1.549 1.00 86.88 91 ALA A N 1
ATOM 735 C CA . ALA A 1 91 ? 15.360 1.685 0.275 1.00 86.88 91 ALA A CA 1
ATOM 736 C C . ALA A 1 91 ? 14.321 2.467 -0.530 1.00 86.88 91 ALA A C 1
ATOM 738 O O . ALA A 1 91 ? 13.125 2.283 -0.336 1.00 86.88 91 ALA A O 1
ATOM 739 N N . LYS A 1 92 ? 14.749 3.291 -1.489 1.00 87.25 92 LYS A N 1
ATOM 740 C CA . LYS A 1 92 ? 13.811 3.960 -2.407 1.00 87.25 92 LYS A CA 1
ATOM 741 C C . LYS A 1 92 ? 13.108 2.938 -3.296 1.00 87.25 92 LYS A C 1
ATOM 743 O O . LYS A 1 92 ? 13.788 2.071 -3.845 1.00 87.25 92 LYS A O 1
ATOM 748 N N . GLN A 1 93 ? 11.790 3.049 -3.447 1.00 89.56 93 GLN A N 1
ATOM 749 C CA . GLN A 1 93 ? 11.010 2.137 -4.279 1.00 89.56 93 GLN A CA 1
ATOM 750 C C . GLN A 1 93 ? 11.464 2.195 -5.737 1.00 89.56 93 GLN A C 1
ATOM 752 O O . GLN A 1 93 ? 11.477 3.259 -6.357 1.00 89.56 93 GLN A O 1
ATOM 757 N N . GLN A 1 94 ? 11.823 1.040 -6.298 1.00 87.75 94 GLN A N 1
ATOM 758 C CA . GLN A 1 94 ? 12.129 0.931 -7.720 1.00 87.75 94 GLN A CA 1
ATOM 759 C C . GLN A 1 94 ? 10.842 0.688 -8.504 1.00 87.75 94 GLN A C 1
ATOM 761 O O . GLN A 1 94 ? 10.285 -0.407 -8.493 1.00 87.75 94 GLN A O 1
ATOM 766 N N . LEU A 1 95 ? 10.377 1.731 -9.184 1.00 87.25 95 LEU A N 1
ATOM 767 C CA . LEU A 1 95 ? 9.224 1.660 -10.075 1.00 87.25 95 LEU A CA 1
ATOM 768 C C . LEU A 1 95 ? 9.645 1.141 -11.451 1.00 87.25 95 LEU A C 1
ATOM 770 O O . LEU A 1 95 ? 10.719 1.490 -11.954 1.00 87.25 95 LEU A O 1
ATOM 774 N N . ASN A 1 96 ? 8.781 0.340 -12.079 1.00 85.75 96 ASN A N 1
ATOM 775 C CA . ASN A 1 96 ? 9.010 -0.089 -13.455 1.00 85.75 96 ASN A CA 1
ATOM 776 C C . ASN A 1 96 ? 9.059 1.139 -14.394 1.00 85.75 96 ASN A C 1
ATOM 778 O O . ASN A 1 96 ? 8.521 2.210 -14.094 1.00 85.75 96 ASN A O 1
ATOM 782 N N . LYS A 1 97 ? 9.734 1.001 -15.541 1.00 87.38 97 LYS A N 1
ATOM 783 C CA . LYS A 1 97 ? 9.942 2.117 -16.480 1.00 87.38 97 LYS A CA 1
ATOM 784 C C . LYS A 1 97 ? 8.619 2.740 -16.946 1.00 87.38 97 LYS A C 1
ATOM 786 O O . LYS A 1 97 ? 8.535 3.957 -17.052 1.00 87.38 97 LYS A O 1
ATOM 791 N N . HIS A 1 98 ? 7.598 1.923 -17.193 1.00 88.88 98 HIS A N 1
ATOM 792 C CA . HIS A 1 98 ? 6.312 2.381 -17.719 1.00 88.88 98 HIS A CA 1
ATOM 793 C C . HIS A 1 98 ? 5.527 3.216 -16.699 1.00 88.88 98 HIS A C 1
ATOM 795 O O . HIS A 1 98 ? 5.022 4.279 -17.042 1.00 88.88 98 HIS A O 1
ATOM 801 N N . VAL A 1 99 ? 5.507 2.803 -15.431 1.00 89.75 99 VAL A N 1
ATOM 802 C CA . VAL A 1 99 ? 4.913 3.552 -14.316 1.00 89.75 99 VAL A CA 1
ATOM 803 C C . VAL A 1 99 ? 5.662 4.861 -14.116 1.00 89.75 99 VAL A C 1
ATOM 805 O O . VAL A 1 99 ? 5.033 5.897 -13.952 1.00 89.75 99 VAL A O 1
ATOM 808 N N . ARG A 1 100 ? 6.999 4.862 -14.197 1.00 88.50 100 ARG A N 1
ATOM 809 C CA . ARG A 1 100 ? 7.776 6.110 -14.116 1.00 88.50 100 ARG A CA 1
ATOM 810 C C . ARG A 1 100 ? 7.405 7.098 -15.216 1.00 88.50 100 ARG A C 1
ATOM 812 O O . ARG A 1 100 ? 7.267 8.274 -14.917 1.00 88.50 100 ARG A O 1
ATOM 819 N N . ILE A 1 101 ? 7.239 6.624 -16.451 1.00 88.19 101 ILE A N 1
ATOM 820 C CA . ILE A 1 101 ? 6.818 7.459 -17.584 1.00 88.19 101 ILE A CA 1
ATOM 821 C C . ILE A 1 101 ? 5.396 7.982 -17.360 1.00 88.19 101 ILE A C 1
ATOM 823 O O . ILE A 1 101 ? 5.170 9.179 -17.476 1.00 88.19 101 ILE A O 1
ATOM 827 N N . ALA A 1 102 ? 4.454 7.115 -16.974 1.00 88.06 102 ALA A N 1
ATOM 828 C CA . ALA A 1 102 ? 3.071 7.515 -16.711 1.00 88.06 102 ALA A CA 1
ATOM 829 C C . ALA A 1 102 ? 2.977 8.583 -15.608 1.00 88.06 102 ALA A C 1
ATOM 831 O O . ALA A 1 102 ? 2.183 9.517 -15.694 1.00 88.06 102 ALA A O 1
ATOM 832 N N . LEU A 1 103 ? 3.823 8.467 -14.586 1.00 87.44 103 LEU A N 1
ATOM 833 C CA . LEU A 1 103 ? 3.904 9.403 -13.470 1.00 87.44 103 LEU A CA 1
ATOM 834 C C . LEU A 1 103 ? 4.821 10.605 -13.731 1.00 87.44 103 LEU A C 1
ATOM 836 O O . LEU A 1 103 ? 4.970 11.432 -12.837 1.00 87.44 103 LEU A O 1
ATOM 840 N N . ASP A 1 104 ? 5.417 10.711 -14.924 1.00 85.44 104 ASP A N 1
ATOM 841 C CA . ASP A 1 104 ? 6.314 11.809 -15.312 1.00 85.44 104 ASP A CA 1
ATOM 842 C C . ASP A 1 104 ? 7.529 11.953 -14.374 1.00 85.44 104 ASP A C 1
ATOM 844 O O . ASP A 1 104 ? 8.023 13.038 -14.071 1.00 85.44 104 ASP A O 1
ATOM 848 N N . LEU A 1 105 ? 8.017 10.811 -13.878 1.00 83.06 105 LEU A N 1
ATOM 849 C CA . LEU A 1 105 ? 9.116 10.731 -12.924 1.00 83.06 105 LEU A CA 1
ATOM 850 C C . LEU A 1 105 ? 10.464 10.585 -13.653 1.00 83.06 105 LEU A C 1
ATOM 852 O O . LEU A 1 105 ? 10.993 9.472 -13.813 1.00 83.06 105 LEU A O 1
ATOM 856 N N . TYR A 1 106 ? 11.056 11.718 -14.047 1.00 74.81 106 TYR A N 1
ATOM 857 C CA . TYR A 1 106 ? 12.385 11.783 -14.671 1.00 74.81 106 TYR A CA 1
ATOM 858 C C . TYR A 1 106 ? 13.535 12.003 -13.674 1.00 74.81 106 TYR A C 1
ATOM 860 O O . TYR A 1 106 ? 13.449 12.776 -12.728 1.00 74.81 106 TYR A O 1
ATOM 868 N N . GLY A 1 107 ? 14.670 11.341 -13.908 1.00 67.19 107 GLY A N 1
ATOM 869 C CA . GLY A 1 107 ? 15.873 11.479 -13.075 1.00 67.19 107 GLY A CA 1
ATOM 870 C C . GLY A 1 107 ? 16.040 10.395 -12.002 1.00 67.19 107 GLY A C 1
ATOM 871 O O . GLY A 1 107 ? 15.272 9.434 -11.926 1.00 67.19 107 GLY A O 1
ATOM 872 N N . GLN A 1 108 ? 17.116 10.504 -11.213 1.00 57.50 108 GLN A N 1
ATOM 873 C CA . GLN A 1 108 ? 17.565 9.454 -10.282 1.00 57.50 108 GLN A CA 1
ATOM 874 C C . GLN A 1 108 ? 17.000 9.581 -8.852 1.00 57.50 108 GLN A C 1
ATOM 876 O O . GLN A 1 108 ? 17.176 8.667 -8.046 1.00 57.50 108 GLN A O 1
ATOM 881 N N . GLN A 1 109 ? 16.336 10.690 -8.502 1.00 56.59 109 GLN A N 1
ATOM 882 C CA . GLN A 1 109 ? 15.992 11.001 -7.105 1.00 56.59 109 GLN A CA 1
ATOM 883 C C . GLN A 1 109 ? 14.546 11.452 -6.859 1.00 56.59 109 GLN A C 1
ATOM 885 O O . GLN A 1 109 ? 14.305 12.188 -5.906 1.00 56.59 109 GLN A O 1
ATOM 890 N N . ILE A 1 110 ? 13.561 10.994 -7.630 1.00 64.25 110 ILE A N 1
ATOM 891 C CA . ILE A 1 110 ? 12.176 11.361 -7.308 1.00 64.25 110 ILE A CA 1
ATOM 892 C C . ILE A 1 110 ? 11.632 10.464 -6.195 1.00 64.25 110 ILE A C 1
ATOM 894 O O . ILE A 1 110 ? 11.561 9.243 -6.332 1.00 64.25 110 ILE A O 1
ATOM 898 N N . ILE A 1 111 ? 11.275 11.087 -5.072 1.00 72.19 111 ILE A N 1
ATOM 899 C CA . ILE A 1 111 ? 10.563 10.446 -3.967 1.00 72.19 111 ILE A CA 1
ATOM 900 C C . ILE A 1 111 ? 9.074 10.496 -4.310 1.00 72.19 111 ILE A C 1
ATOM 902 O O . ILE A 1 111 ? 8.464 11.561 -4.283 1.00 72.19 111 ILE A O 1
ATOM 906 N N . CYS A 1 112 ? 8.493 9.346 -4.649 1.00 83.44 112 CYS A N 1
ATOM 907 C CA . CYS A 1 112 ? 7.045 9.213 -4.771 1.00 83.44 112 CYS A CA 1
ATOM 908 C C . CYS A 1 112 ? 6.437 9.159 -3.354 1.00 83.44 112 CYS A C 1
ATOM 910 O O . CYS A 1 112 ? 6.912 8.346 -2.550 1.00 83.44 112 CYS A O 1
ATOM 912 N N . PRO A 1 113 ? 5.448 10.011 -3.013 1.00 89.12 113 PRO A N 1
ATOM 913 C CA . PRO A 1 113 ? 4.784 9.945 -1.715 1.00 89.12 113 PRO A CA 1
ATOM 914 C C . PRO A 1 113 ? 4.011 8.632 -1.580 1.00 89.12 113 PRO A C 1
ATOM 916 O O . PRO A 1 113 ? 3.591 8.048 -2.579 1.00 89.12 113 PRO A O 1
ATOM 919 N N . LEU A 1 114 ? 3.804 8.174 -0.346 1.00 93.25 114 LEU A N 1
ATOM 920 C CA . LEU A 1 114 ? 2.995 6.987 -0.090 1.00 93.25 114 LEU A CA 1
ATOM 921 C C . LEU A 1 114 ? 1.550 7.228 -0.548 1.00 93.25 114 LEU A C 1
ATOM 923 O O . LEU A 1 114 ? 0.872 8.126 -0.053 1.00 93.25 114 LEU A O 1
ATOM 927 N N . HIS A 1 115 ? 1.072 6.396 -1.467 1.00 94.31 115 HIS A N 1
ATOM 928 C CA . HIS A 1 115 ? -0.291 6.430 -1.991 1.00 94.31 115 HIS A CA 1
ATOM 929 C C . HIS A 1 115 ? -1.218 5.594 -1.120 1.00 94.31 115 HIS A C 1
ATOM 931 O O . HIS A 1 115 ? -1.730 4.552 -1.526 1.00 94.31 115 HIS A O 1
ATOM 937 N N . LEU A 1 116 ? -1.426 6.077 0.099 1.00 95.12 116 LEU A N 1
ATOM 938 C CA . LEU A 1 116 ? -2.367 5.519 1.054 1.00 95.12 116 LEU A CA 1
ATOM 939 C C . LEU A 1 116 ? -3.117 6.672 1.710 1.00 95.12 116 LEU A C 1
ATOM 941 O O . LEU A 1 116 ? -2.505 7.563 2.295 1.00 95.12 116 LEU A O 1
ATOM 945 N N . HIS A 1 117 ? -4.442 6.664 1.598 1.00 95.12 117 HIS A N 1
ATOM 946 C CA . HIS A 1 117 ? -5.292 7.729 2.120 1.00 95.12 117 HIS A CA 1
ATOM 947 C C . HIS A 1 117 ? -6.403 7.143 2.986 1.00 95.12 117 HIS A C 1
ATOM 949 O O . HIS A 1 117 ? -7.091 6.209 2.575 1.00 95.12 117 HIS A O 1
ATOM 955 N N . LEU A 1 118 ? -6.585 7.701 4.184 1.00 95.12 118 LEU A N 1
ATOM 956 C CA . LEU A 1 118 ? -7.699 7.353 5.061 1.00 95.12 118 LEU A CA 1
ATOM 957 C C . LEU A 1 118 ? -8.922 8.181 4.660 1.00 95.12 118 LEU A C 1
ATOM 959 O O . LEU A 1 118 ? -9.061 9.330 5.078 1.00 95.12 118 LEU A O 1
ATOM 963 N N . THR A 1 119 ? -9.793 7.594 3.841 1.00 95.06 119 THR A N 1
ATOM 964 C CA . THR A 1 119 ? -10.997 8.276 3.347 1.00 95.06 119 THR A CA 1
ATOM 965 C C . THR A 1 119 ? -12.069 8.391 4.422 1.00 95.06 119 THR A C 1
ATOM 967 O O . THR A 1 119 ? -12.606 9.474 4.628 1.00 95.06 119 THR A O 1
ATOM 970 N N . ASP A 1 120 ? -12.362 7.299 5.128 1.00 94.31 120 ASP A N 1
ATOM 971 C CA . ASP A 1 120 ? -13.486 7.226 6.059 1.00 94.31 120 ASP A CA 1
ATOM 972 C C . ASP A 1 120 ? -13.070 6.564 7.372 1.00 94.31 120 ASP A C 1
ATOM 974 O O . ASP A 1 120 ? -12.364 5.552 7.382 1.00 94.31 120 ASP A O 1
ATOM 978 N N . PHE A 1 121 ? -13.544 7.102 8.497 1.00 93.19 121 PHE A N 1
ATOM 979 C CA . PHE A 1 121 ? -13.457 6.413 9.781 1.00 93.19 121 PHE A CA 1
ATOM 980 C C . PHE A 1 121 ? -14.669 6.699 10.667 1.00 93.19 121 PHE A C 1
ATOM 982 O O . PHE A 1 121 ? -15.274 7.769 10.636 1.00 93.19 121 PHE A O 1
ATOM 989 N N . ASN A 1 122 ? -15.015 5.708 11.485 1.00 90.56 122 ASN A N 1
ATOM 990 C CA . ASN A 1 122 ? -16.156 5.757 12.386 1.00 90.56 122 ASN A CA 1
ATOM 991 C C . ASN A 1 122 ? -15.672 5.838 13.827 1.00 90.56 122 ASN A C 1
ATOM 993 O O . ASN A 1 122 ? -14.972 4.940 14.295 1.00 90.56 122 ASN A O 1
ATOM 997 N N . LEU A 1 123 ? -16.081 6.883 14.546 1.00 86.88 123 LEU A N 1
ATOM 998 C CA . LEU A 1 123 ? -15.806 7.012 15.970 1.00 86.88 123 LEU A CA 1
ATOM 999 C C . LEU A 1 123 ? -17.073 6.695 16.776 1.00 86.88 123 LEU A C 1
ATOM 1001 O O . LEU A 1 123 ? -18.083 7.394 16.627 1.00 86.88 123 LEU A O 1
ATOM 1005 N N . PRO A 1 124 ? -17.051 5.683 17.660 1.00 85.81 124 PRO A N 1
ATOM 1006 C CA . PRO A 1 124 ? -18.148 5.474 18.588 1.00 85.81 124 PRO A CA 1
ATOM 1007 C C . PRO A 1 124 ? -18.173 6.622 19.602 1.00 85.81 124 PRO A C 1
ATOM 1009 O O . PRO A 1 124 ? -17.188 6.887 20.292 1.00 85.81 124 PRO A O 1
ATOM 1012 N N . LYS A 1 125 ? -19.316 7.293 19.726 1.00 81.75 125 LYS A N 1
ATOM 1013 C CA . LYS A 1 125 ? -19.537 8.359 20.703 1.00 81.75 125 LYS A CA 1
ATOM 1014 C C . LYS A 1 125 ? -20.708 7.985 21.602 1.00 81.75 125 LYS A C 1
ATOM 1016 O O . LYS A 1 125 ? -21.778 7.600 21.135 1.00 81.75 125 LYS A O 1
ATOM 1021 N N . LYS A 1 126 ? -20.522 8.117 22.916 1.00 74.25 126 LYS A N 1
ATOM 1022 C CA . LYS A 1 126 ? -21.645 8.100 23.859 1.00 74.25 126 LYS A CA 1
ATOM 1023 C C . LYS A 1 126 ? -22.199 9.516 23.959 1.00 74.25 126 LYS A C 1
ATOM 1025 O O . LYS A 1 126 ? -21.472 10.429 24.341 1.00 74.25 126 LYS A O 1
ATOM 1030 N N . TYR A 1 127 ? -23.471 9.698 23.626 1.00 68.19 127 TYR A N 1
ATOM 1031 C CA . TYR A 1 127 ? -24.178 10.962 23.819 1.00 68.19 127 TYR A CA 1
ATOM 1032 C C . TYR A 1 127 ? -25.478 10.686 24.565 1.00 68.19 127 TYR A C 1
ATOM 1034 O O . TYR A 1 127 ? -26.295 9.907 24.088 1.00 68.19 127 TYR A O 1
ATOM 1042 N N . ARG A 1 128 ? -25.646 11.281 25.755 1.00 71.25 128 ARG A N 1
ATOM 1043 C CA . ARG A 1 128 ? -26.856 11.138 26.592 1.00 71.25 128 ARG A CA 1
ATOM 1044 C C . ARG A 1 128 ? -27.373 9.688 26.679 1.00 71.25 128 ARG A C 1
ATOM 1046 O O . ARG A 1 128 ? -28.525 9.416 26.378 1.00 71.25 128 ARG A O 1
ATOM 1053 N N . GLN A 1 129 ? -26.492 8.754 27.052 1.00 74.00 129 GLN A N 1
ATOM 1054 C CA . GLN A 1 129 ? -26.771 7.308 27.182 1.00 74.00 129 GLN A CA 1
ATOM 1055 C C . GLN A 1 129 ? -27.100 6.548 25.878 1.00 74.00 129 GLN A C 1
ATOM 1057 O O . GLN A 1 129 ? -27.191 5.323 25.906 1.00 74.00 129 GLN A O 1
ATOM 1062 N N . GLN A 1 130 ? -27.165 7.215 24.724 1.00 72.12 130 GLN A N 1
ATOM 1063 C CA . GLN A 1 130 ? -27.294 6.569 23.419 1.00 72.12 130 GLN A CA 1
ATOM 1064 C C . GLN A 1 130 ? -25.917 6.315 22.792 1.00 72.12 130 GLN A C 1
ATOM 1066 O O . GLN A 1 130 ? -24.986 7.124 22.902 1.00 72.12 130 GLN A O 1
ATOM 1071 N N . ARG A 1 131 ? -25.778 5.158 22.134 1.00 78.44 131 ARG A N 1
ATOM 1072 C CA . ARG A 1 131 ? -24.619 4.848 21.289 1.00 78.44 131 ARG A CA 1
ATOM 1073 C C . ARG A 1 131 ? -24.841 5.513 19.933 1.00 78.44 131 ARG A C 1
ATOM 1075 O O . ARG A 1 131 ? -25.702 5.077 19.180 1.00 78.44 131 ARG A O 1
ATOM 1082 N N . ALA A 1 132 ? -24.065 6.548 19.640 1.00 83.38 132 ALA A N 1
ATOM 1083 C CA . ALA A 1 132 ? -24.022 7.182 18.330 1.00 83.38 132 ALA A CA 1
ATOM 1084 C C . ALA A 1 132 ? -22.699 6.835 17.635 1.00 83.38 132 ALA A C 1
ATOM 1086 O O . ALA A 1 132 ? -21.671 6.647 18.290 1.00 83.38 132 ALA A O 1
ATOM 1087 N N . ILE A 1 133 ? -22.715 6.761 16.307 1.00 87.62 133 ILE A N 1
ATOM 1088 C CA . ILE A 1 133 ? -21.503 6.644 15.494 1.00 87.62 133 ILE A CA 1
ATOM 1089 C C . ILE A 1 133 ? -21.324 7.972 14.773 1.00 87.62 133 ILE A C 1
ATOM 1091 O O . ILE A 1 133 ? -22.224 8.422 14.068 1.00 87.62 133 ILE A O 1
ATOM 1095 N N . VAL A 1 134 ? -20.173 8.607 14.977 1.00 90.12 134 VAL A N 1
ATOM 1096 C CA . VAL A 1 134 ? -19.787 9.793 14.215 1.00 90.12 134 VAL A CA 1
ATOM 1097 C C . VAL A 1 134 ? -18.946 9.323 13.039 1.00 90.12 134 VAL A C 1
ATOM 1099 O O . VAL A 1 134 ? -17.886 8.727 13.238 1.00 90.12 134 VAL A O 1
ATOM 1102 N N . HIS A 1 135 ? -19.442 9.576 11.833 1.00 92.69 135 HIS A N 1
ATOM 1103 C CA . HIS A 1 135 ? -18.745 9.271 10.593 1.00 92.69 135 HIS A CA 1
ATOM 1104 C C . HIS A 1 135 ? -17.902 10.473 10.168 1.00 92.69 135 HIS A C 1
ATOM 1106 O O . HIS A 1 135 ? -18.423 11.579 10.015 1.00 92.69 135 HIS A O 1
ATOM 1112 N N . PHE A 1 136 ? -16.610 10.251 9.963 1.00 94.06 136 PHE A N 1
ATOM 1113 C CA . PHE A 1 136 ? -15.686 11.243 9.437 1.00 94.06 136 PHE A CA 1
ATOM 1114 C C . PHE A 1 136 ? -15.283 10.851 8.026 1.00 94.06 136 PHE A C 1
ATOM 1116 O O . PHE A 1 136 ? -14.966 9.691 7.776 1.00 94.06 136 PHE A O 1
ATOM 1123 N N . HIS A 1 137 ? -15.272 11.837 7.135 1.00 95.69 137 HIS A N 1
ATOM 1124 C CA . HIS A 1 137 ? -14.868 11.680 5.747 1.00 95.69 137 HIS A CA 1
ATOM 1125 C C . HIS A 1 137 ? -13.796 12.715 5.406 1.00 95.69 137 HIS A C 1
ATOM 1127 O O . HIS A 1 137 ? -13.971 13.907 5.671 1.00 95.69 137 HIS A O 1
ATOM 1133 N N . ALA A 1 138 ? -12.708 12.266 4.793 1.00 94.62 138 ALA A N 1
ATOM 1134 C CA . ALA A 1 138 ? -11.629 13.102 4.299 1.00 94.62 138 ALA A CA 1
ATOM 1135 C C . ALA A 1 138 ? -11.408 12.819 2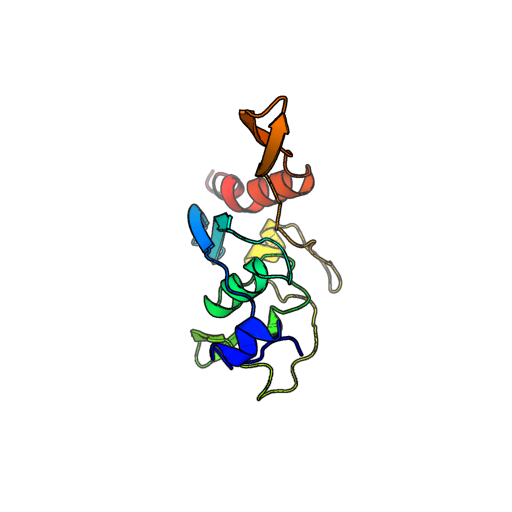.814 1.00 94.62 138 ALA A C 1
ATOM 1137 O O . ALA A 1 138 ? -11.132 11.690 2.409 1.00 94.62 138 ALA A O 1
ATOM 1138 N N . ARG A 1 139 ? -11.472 13.867 1.991 1.00 93.94 139 ARG A N 1
ATOM 1139 C CA . ARG A 1 139 ? -11.141 13.746 0.569 1.00 93.94 139 ARG A CA 1
ATOM 1140 C C . ARG A 1 139 ? -9.634 13.493 0.407 1.00 93.94 139 ARG A C 1
ATOM 1142 O O . ARG A 1 139 ? -8.855 14.153 1.098 1.00 93.94 139 ARG A O 1
ATOM 1149 N N . PRO A 1 140 ? -9.218 12.598 -0.508 1.00 92.19 140 PRO A N 1
ATOM 1150 C CA . PRO A 1 140 ? -7.826 12.487 -0.924 1.00 92.19 140 PRO A CA 1
ATOM 1151 C C . PRO A 1 140 ? -7.223 13.838 -1.310 1.00 92.19 140 PRO A C 1
ATOM 1153 O O . PRO A 1 140 ? -7.904 14.708 -1.862 1.00 92.19 140 PRO A O 1
ATOM 1156 N N . PHE A 1 141 ? -5.932 14.010 -1.036 1.00 88.75 141 PHE A N 1
ATOM 1157 C CA . PHE A 1 141 ? -5.195 15.190 -1.480 1.00 88.75 141 PHE A CA 1
ATOM 1158 C C . PHE A 1 141 ? -5.163 15.281 -3.019 1.00 88.75 141 PHE A C 1
ATOM 1160 O O . PHE A 1 141 ? -5.160 14.244 -3.685 1.00 88.75 141 PHE A O 1
ATOM 1167 N N . PRO A 1 142 ? -5.063 16.491 -3.610 1.00 91.50 142 PRO A N 1
ATOM 1168 C CA . PRO A 1 142 ? -5.061 16.671 -5.066 1.00 91.50 142 PRO A CA 1
ATOM 1169 C C . PRO A 1 142 ? -4.046 15.801 -5.823 1.00 91.50 142 PRO A C 1
ATOM 1171 O O . PRO A 1 142 ? -4.386 15.244 -6.865 1.00 91.50 142 PRO A O 1
ATOM 1174 N N . TYR A 1 143 ? -2.840 15.608 -5.272 1.00 88.62 143 TYR A N 1
ATOM 1175 C CA . TYR A 1 143 ? -1.806 14.773 -5.897 1.00 88.62 143 TYR A CA 1
ATOM 1176 C C . TYR A 1 143 ? -2.249 13.309 -6.077 1.00 88.62 143 TYR A C 1
ATOM 1178 O O . TYR A 1 143 ? -1.843 12.652 -7.032 1.00 88.62 143 TYR A O 1
ATOM 1186 N N . PHE A 1 144 ? -3.102 12.797 -5.180 1.00 91.06 144 PHE A N 1
ATOM 1187 C CA . PHE A 1 144 ? -3.600 11.425 -5.238 1.00 91.06 144 PHE A CA 1
ATOM 1188 C C . PHE A 1 144 ? -4.475 11.228 -6.483 1.00 91.06 144 PHE A C 1
ATOM 1190 O O . PHE A 1 144 ? -4.313 10.254 -7.217 1.00 91.06 144 PHE A O 1
ATOM 1197 N N . TYR A 1 145 ? -5.357 12.193 -6.762 1.00 90.50 145 TYR A N 1
ATOM 1198 C CA . TYR A 1 145 ? -6.197 12.185 -7.960 1.00 90.50 145 TYR A CA 1
ATOM 1199 C C . TYR A 1 145 ? -5.390 12.383 -9.237 1.00 90.50 145 TYR A C 1
ATOM 1201 O O . TYR A 1 145 ? -5.671 11.741 -10.244 1.00 90.50 145 TYR A O 1
ATOM 1209 N N . GLU A 1 146 ? -4.382 13.252 -9.210 1.00 89.69 146 GLU A N 1
ATOM 1210 C CA . GLU A 1 146 ? -3.502 13.456 -10.359 1.00 89.69 146 GLU A CA 1
ATOM 1211 C C . GLU A 1 146 ? -2.822 12.145 -10.768 1.00 89.69 146 GLU A C 1
ATOM 1213 O O . GLU A 1 146 ? -2.844 11.760 -11.939 1.00 89.69 146 GLU A O 1
ATOM 1218 N N . ILE A 1 147 ? -2.283 11.419 -9.788 1.00 89.31 147 ILE A N 1
ATOM 1219 C CA . ILE A 1 147 ? -1.620 10.138 -10.016 1.00 89.31 147 ILE A CA 1
ATOM 1220 C C . ILE A 1 147 ? -2.616 9.070 -10.465 1.00 89.31 147 ILE A C 1
ATOM 1222 O O . ILE A 1 147 ? -2.340 8.340 -11.419 1.00 89.31 147 ILE A O 1
ATOM 1226 N N . GLN A 1 148 ? -3.807 9.026 -9.867 1.00 90.06 148 GLN A N 1
ATOM 1227 C CA . GLN A 1 148 ? -4.882 8.155 -10.334 1.00 90.06 148 GLN A CA 1
ATOM 1228 C C . GLN A 1 148 ? -5.241 8.433 -11.804 1.00 90.06 148 GLN A C 1
ATOM 1230 O O . GLN A 1 148 ? -5.350 7.499 -12.595 1.00 90.06 148 GLN A O 1
ATOM 1235 N N . ASN A 1 149 ? -5.379 9.698 -12.201 1.00 90.25 149 ASN A N 1
ATOM 1236 C CA . ASN A 1 149 ? -5.715 10.073 -13.575 1.00 90.25 149 ASN A CA 1
ATOM 1237 C C . ASN A 1 149 ? -4.603 9.678 -14.555 1.00 90.25 149 ASN A C 1
ATOM 1239 O O . ASN A 1 149 ? -4.876 9.110 -15.612 1.00 90.25 149 ASN A O 1
ATOM 1243 N N . ARG A 1 150 ? -3.342 9.916 -14.187 1.00 89.44 150 ARG A N 1
ATOM 1244 C CA . ARG A 1 150 ? -2.178 9.527 -14.994 1.00 89.44 150 ARG A CA 1
ATOM 1245 C C . ARG A 1 150 ? -2.087 8.011 -15.186 1.00 89.44 150 ARG A C 1
ATOM 1247 O O . ARG A 1 150 ? -1.831 7.554 -16.297 1.00 89.44 150 ARG A O 1
ATOM 1254 N N . ILE A 1 151 ? -2.342 7.231 -14.135 1.00 89.56 151 ILE A N 1
ATOM 1255 C CA . ILE A 1 151 ? -2.276 5.766 -14.189 1.00 89.56 151 ILE A CA 1
ATOM 1256 C C . ILE A 1 151 ? -3.489 5.167 -14.908 1.00 89.56 151 ILE A C 1
ATOM 1258 O O . ILE A 1 151 ? -3.320 4.273 -15.729 1.00 89.56 151 ILE A O 1
ATOM 1262 N N . PHE A 1 152 ? -4.710 5.607 -14.603 1.00 87.19 152 PHE A N 1
ATOM 1263 C CA . PHE A 1 152 ? -5.926 4.883 -14.999 1.00 87.19 152 PHE A CA 1
ATOM 1264 C C . PHE A 1 152 ? -6.726 5.549 -16.125 1.00 87.19 152 PHE A C 1
ATOM 1266 O O . PHE A 1 152 ? -7.572 4.889 -16.721 1.00 87.19 152 PHE A O 1
ATOM 1273 N N . LEU A 1 153 ? -6.481 6.824 -16.449 1.00 76.75 153 LEU A N 1
ATOM 1274 C CA . LEU A 1 153 ? -7.221 7.538 -17.504 1.00 76.75 153 LEU A CA 1
ATOM 1275 C C . LEU A 1 153 ? -6.377 7.854 -18.750 1.00 76.75 153 LEU A C 1
ATOM 1277 O O . LEU A 1 153 ? -6.943 8.149 -19.802 1.00 76.75 153 LEU A O 1
ATOM 1281 N N . SER A 1 154 ? -5.044 7.771 -18.671 1.00 58.31 154 SER A N 1
ATOM 1282 C CA . SER A 1 154 ? -4.147 8.204 -19.757 1.00 58.31 154 SER A CA 1
ATOM 1283 C C . SER A 1 154 ? -4.099 7.258 -20.975 1.00 58.31 154 SER A C 1
ATOM 1285 O O . SER A 1 154 ? -3.718 7.676 -22.066 1.00 58.31 154 SER A O 1
ATOM 1287 N N . ILE A 1 155 ? -4.569 6.008 -20.857 1.00 51.47 155 ILE A N 1
ATOM 1288 C CA . ILE A 1 155 ? -4.482 4.999 -21.939 1.00 51.47 155 ILE A CA 1
ATOM 1289 C C . ILE A 1 155 ? -5.409 5.300 -23.143 1.00 51.47 155 ILE A C 1
ATOM 1291 O O . ILE A 1 155 ? -5.267 4.711 -24.209 1.00 51.47 155 ILE A O 1
ATOM 1295 N N . LYS A 1 156 ? -6.308 6.292 -23.065 1.00 43.53 156 LYS A N 1
ATOM 1296 C CA . LYS A 1 156 ? -7.198 6.648 -24.192 1.00 43.53 156 LYS A CA 1
ATOM 1297 C C . LYS A 1 156 ? -6.633 7.659 -25.208 1.00 43.53 156 LYS A C 1
ATOM 1299 O O . LYS A 1 156 ? -7.387 8.094 -26.071 1.00 43.53 156 LYS A O 1
ATOM 1304 N N . ARG A 1 157 ? -5.359 8.071 -25.133 1.00 40.84 157 ARG A N 1
ATOM 1305 C CA . ARG A 1 157 ? -4.819 9.165 -25.981 1.00 40.84 157 ARG A CA 1
ATOM 1306 C C . ARG A 1 157 ? -3.762 8.781 -27.025 1.00 40.84 157 ARG A C 1
ATOM 1308 O O . ARG A 1 157 ? -3.229 9.679 -27.664 1.00 40.84 157 ARG A O 1
ATOM 1315 N N . SER A 1 158 ? -3.478 7.498 -27.249 1.00 33.28 158 SER A N 1
ATOM 1316 C CA . SER A 1 158 ? -2.398 7.077 -28.171 1.00 33.28 158 SER A CA 1
ATOM 1317 C C . SER A 1 158 ? -2.850 6.195 -29.339 1.00 33.28 158 SER A C 1
ATOM 1319 O O . SER A 1 158 ? -2.044 5.450 -29.885 1.00 33.28 158 SER A O 1
ATOM 1321 N N . VAL A 1 159 ? -4.121 6.291 -29.739 1.00 36.38 159 VAL A N 1
ATOM 1322 C CA . VAL A 1 159 ? -4.627 5.711 -30.996 1.00 36.38 159 VAL A CA 1
ATOM 1323 C C . VAL A 1 159 ? -5.522 6.741 -31.686 1.00 36.38 159 VAL A C 1
ATOM 1325 O O . VAL A 1 159 ? -6.744 6.643 -31.620 1.00 36.38 159 VAL A O 1
ATOM 1328 N N . LEU A 1 160 ? -4.9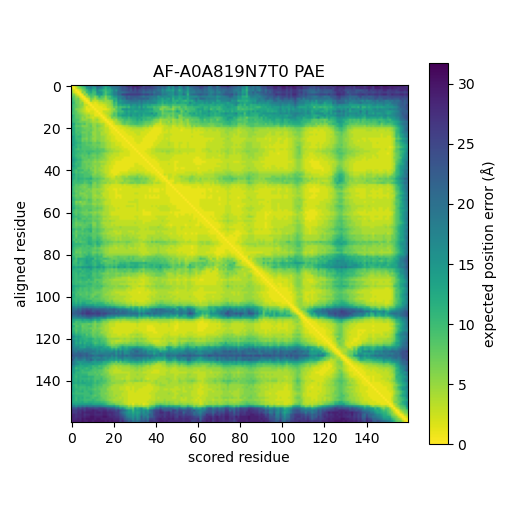02 7.761 -32.279 1.00 34.50 160 LEU A N 1
ATOM 1329 C CA . LEU A 1 160 ? -5.435 8.583 -33.370 1.00 34.50 160 LEU A CA 1
ATOM 1330 C C . LEU A 1 160 ? -4.262 9.020 -34.248 1.00 34.50 160 LEU A C 1
ATOM 1332 O O . LEU A 1 160 ? -3.240 9.443 -33.661 1.00 34.50 160 LEU A O 1
#